Protein AF-A0A2N0PI87-F1 (afdb_monomer_lite)

Foldseek 3Di:
DDDDPPPPPDDPVNVVVVCVVPDDPVCPVVDDPPVRVVVVVVVVCVVPDDPDDPDPVPDDDPPVQQADPVRHGDPDDQDDDPNDTDD

Secondary structure (DSSP, 8-state):
-----------HHHHHHHHHHTS-GGGGGGSPPHHHHHHHHHHHHHHHSPPPPSSGGG----GGGSB-TTS-B-S---EEETTEEE-

pLDDT: mean 75.5, std 13.39, range [38.66, 90.88]

Sequence (87 aa):
MQIGETAICVKPSQIIQDFIISMPQASYLYMPNKRVLRKQISRIRTENMTPQPQSLQNVDVLTNLHVTISEEPFLIKELTFNEENIL

Radius of gyration: 24.19 Å; chains: 1; bounding box: 41×31×65 Å

Organism: NCBI:txid588596

Structure (mmCIF, N/CA/C/O backbone):
data_AF-A0A2N0PI87-F1
#
_entry.id   AF-A0A2N0PI87-F1
#
loop_
_atom_site.group_PDB
_atom_site.id
_atom_site.type_symbol
_atom_site.label_atom_id
_atom_site.label_alt_id
_atom_site.label_comp_id
_atom_site.label_asym_id
_atom_site.label_entity_id
_atom_site.label_seq_id
_atom_site.pdbx_PDB_ins_code
_atom_site.Cartn_x
_atom_site.Cartn_y
_atom_site.Cartn_z
_atom_site.occupancy
_atom_site.B_iso_or_equiv
_atom_site.auth_seq_id
_atom_site.auth_comp_id
_atom_site.auth_asym_id
_atom_site.auth_atom_id
_atom_site.pdbx_PDB_model_num
ATOM 1 N N . MET A 1 1 ? -21.520 -11.363 -36.122 1.00 38.66 1 MET A N 1
ATOM 2 C CA . MET A 1 1 ? -20.800 -12.212 -35.151 1.00 38.66 1 MET A CA 1
ATOM 3 C C . MET A 1 1 ? -20.131 -11.269 -34.159 1.00 38.66 1 MET A C 1
ATOM 5 O O . MET A 1 1 ? -19.110 -10.682 -34.486 1.00 38.66 1 MET A O 1
ATOM 9 N N . GLN A 1 2 ? -20.788 -10.985 -33.033 1.00 40.69 2 GLN A N 1
ATOM 10 C CA . GLN A 1 2 ? -20.219 -10.160 -31.963 1.00 40.69 2 GLN A CA 1
ATOM 11 C C . GLN A 1 2 ? -19.254 -11.033 -31.168 1.00 40.69 2 GLN A C 1
ATOM 13 O O . GLN A 1 2 ? -19.663 -12.034 -30.583 1.00 40.69 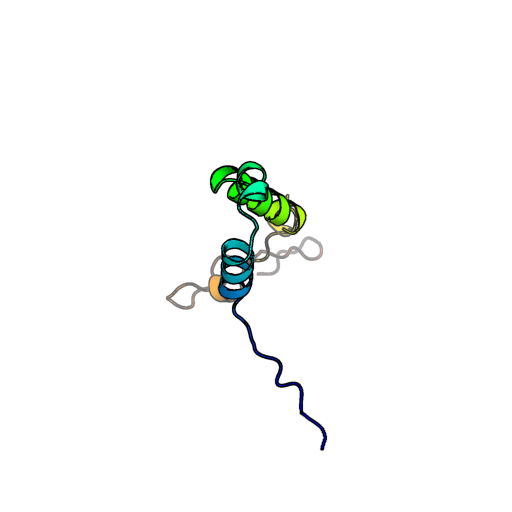2 GLN A O 1
ATOM 18 N N . ILE A 1 3 ? -17.973 -10.686 -31.207 1.00 46.62 3 ILE A N 1
ATOM 19 C CA . ILE A 1 3 ? -16.952 -11.317 -30.380 1.00 46.62 3 ILE A CA 1
ATOM 20 C C . ILE A 1 3 ? -17.060 -10.617 -29.028 1.00 46.62 3 ILE A C 1
ATOM 22 O O . ILE A 1 3 ? -16.746 -9.435 -28.920 1.00 46.62 3 ILE A O 1
ATOM 26 N N . GLY A 1 4 ? -17.619 -11.306 -28.035 1.00 48.59 4 GLY A N 1
ATOM 27 C CA . GLY A 1 4 ? -17.658 -10.798 -26.671 1.00 48.59 4 GLY A CA 1
ATOM 28 C C . GLY A 1 4 ? -16.230 -10.631 -26.167 1.00 48.59 4 GLY A C 1
ATOM 29 O O . GLY A 1 4 ? -15.491 -11.611 -26.095 1.00 48.59 4 GLY A O 1
ATOM 30 N N . GLU A 1 5 ? -15.841 -9.401 -25.837 1.00 51.31 5 GLU A N 1
ATOM 31 C CA . GLU A 1 5 ? -14.635 -9.125 -25.060 1.00 51.31 5 GLU A CA 1
ATOM 32 C C . GLU A 1 5 ? -14.798 -9.782 -23.688 1.00 51.31 5 GLU A C 1
ATOM 34 O O . GLU A 1 5 ? -15.377 -9.230 -22.753 1.00 51.31 5 GLU A O 1
ATOM 39 N N . THR A 1 6 ? -14.311 -11.013 -23.562 1.00 54.59 6 THR A N 1
ATOM 40 C CA . THR A 1 6 ? -14.068 -11.613 -22.258 1.00 54.59 6 THR A CA 1
ATOM 41 C C . THR A 1 6 ? -12.973 -10.784 -21.607 1.00 54.59 6 THR A C 1
ATOM 43 O O . THR A 1 6 ? -11.825 -10.845 -22.045 1.00 54.59 6 THR A O 1
ATOM 46 N N . ALA A 1 7 ? -13.320 -9.989 -20.596 1.00 60.03 7 ALA A N 1
ATOM 47 C CA . ALA A 1 7 ? -12.345 -9.302 -19.763 1.00 60.03 7 ALA A CA 1
ATOM 48 C C . ALA A 1 7 ? -11.445 -10.361 -19.112 1.00 60.03 7 ALA A C 1
ATOM 50 O O . ALA A 1 7 ? -11.801 -10.986 -18.112 1.00 60.03 7 ALA A O 1
ATOM 51 N N . ILE A 1 8 ? -10.293 -10.626 -19.729 1.00 64.44 8 ILE A N 1
ATOM 52 C CA . ILE A 1 8 ? -9.296 -11.527 -19.173 1.00 64.44 8 ILE A CA 1
ATOM 53 C C . ILE A 1 8 ? -8.808 -10.835 -17.904 1.00 64.44 8 ILE A C 1
ATOM 55 O O . ILE A 1 8 ? -8.204 -9.765 -17.965 1.00 64.44 8 ILE A O 1
ATOM 59 N N . CYS A 1 9 ? -9.099 -11.421 -16.742 1.00 65.12 9 CYS A N 1
ATOM 60 C CA . CYS A 1 9 ? -8.537 -10.983 -15.469 1.00 65.12 9 CYS A CA 1
ATOM 61 C C . CYS A 1 9 ? -7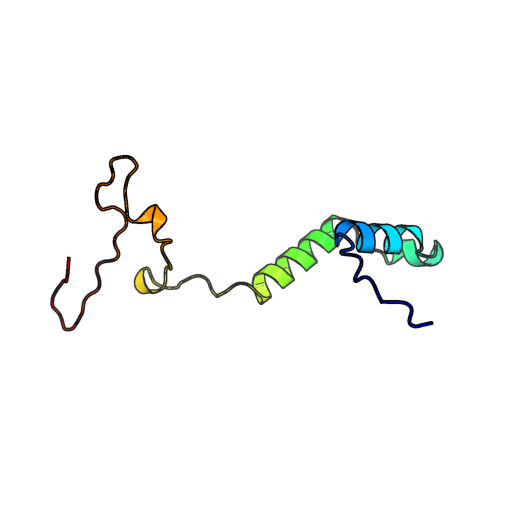.047 -11.348 -15.466 1.00 65.12 9 CYS A C 1
ATOM 63 O O . CYS A 1 9 ? -6.623 -12.371 -14.924 1.00 65.12 9 CYS A O 1
ATOM 65 N N . VAL A 1 10 ? -6.249 -10.554 -16.179 1.00 76.62 10 VAL A N 1
ATOM 66 C CA . VAL A 1 10 ? -4.806 -10.733 -16.243 1.00 76.62 10 VAL A CA 1
ATOM 67 C C . VAL A 1 10 ? -4.248 -10.323 -14.889 1.00 76.62 10 VAL A C 1
ATOM 69 O O . VAL A 1 10 ? -4.444 -9.199 -14.424 1.00 76.62 10 VAL A O 1
ATOM 72 N N . LYS A 1 11 ? -3.545 -11.247 -14.231 1.00 86.44 11 LYS A N 1
ATOM 73 C CA . LYS A 1 11 ? -2.865 -10.942 -12.972 1.00 86.44 11 LYS A CA 1
ATOM 74 C C . LYS A 1 11 ? -1.880 -9.793 -13.223 1.00 86.44 11 LYS A C 1
ATOM 76 O O . LYS A 1 11 ? -1.094 -9.897 -14.166 1.00 86.44 11 LYS A O 1
ATOM 81 N N . PRO A 1 12 ? -1.829 -8.752 -12.373 1.00 79.75 12 PRO A N 1
ATOM 82 C CA . PRO A 1 12 ? -0.882 -7.647 -12.544 1.00 79.75 12 PRO A CA 1
ATOM 83 C C . PRO A 1 12 ? 0.575 -8.110 -12.688 1.00 79.75 12 PRO A C 1
ATOM 85 O O . PRO A 1 12 ? 1.350 -7.521 -13.434 1.00 79.75 12 PRO A O 1
ATOM 88 N N . SER A 1 13 ? 0.942 -9.214 -12.029 1.00 78.62 13 SER A N 1
ATOM 89 C CA . SER A 1 13 ? 2.259 -9.839 -12.173 1.00 78.62 13 SER A CA 1
ATOM 90 C C . SER A 1 13 ? 2.551 -10.325 -13.594 1.00 78.62 13 SER A C 1
ATOM 92 O O . SER A 1 13 ? 3.691 -10.220 -14.031 1.00 78.62 13 SER A O 1
ATOM 94 N N . GLN A 1 14 ? 1.544 -10.843 -14.302 1.00 83.31 14 GLN A N 1
ATOM 95 C CA . GLN A 1 14 ? 1.684 -11.338 -15.670 1.00 83.31 14 GLN A CA 1
ATOM 96 C C . GLN A 1 14 ? 1.886 -10.174 -16.643 1.00 83.31 14 GLN A C 1
ATOM 98 O O . GLN A 1 14 ? 2.828 -10.205 -17.419 1.00 83.31 14 GLN A O 1
ATOM 103 N N . ILE A 1 15 ? 1.107 -9.094 -16.499 1.00 82.56 15 ILE A N 1
ATOM 104 C CA . ILE A 1 15 ? 1.268 -7.864 -17.298 1.00 82.56 15 ILE A CA 1
ATOM 105 C C . ILE A 1 15 ? 2.700 -7.325 -17.178 1.00 82.56 15 ILE A C 1
ATOM 107 O O . ILE A 1 15 ? 3.333 -6.981 -18.173 1.00 82.56 15 ILE A O 1
ATOM 111 N N . ILE A 1 16 ? 3.230 -7.276 -15.951 1.00 80.19 16 ILE A N 1
ATOM 112 C CA . ILE A 1 16 ? 4.597 -6.808 -15.697 1.00 80.19 16 ILE A CA 1
ATOM 113 C C . ILE A 1 16 ? 5.626 -7.747 -16.340 1.00 80.19 16 ILE A C 1
ATOM 115 O O . ILE A 1 16 ? 6.596 -7.273 -16.926 1.00 80.19 16 ILE A O 1
ATOM 119 N N . GLN A 1 17 ? 5.441 -9.065 -16.228 1.00 82.06 17 GLN A N 1
ATOM 120 C CA . GLN A 1 17 ? 6.357 -10.042 -16.818 1.00 82.06 17 GLN A CA 1
ATOM 121 C C . GLN A 1 17 ? 6.373 -9.963 -18.341 1.00 82.06 17 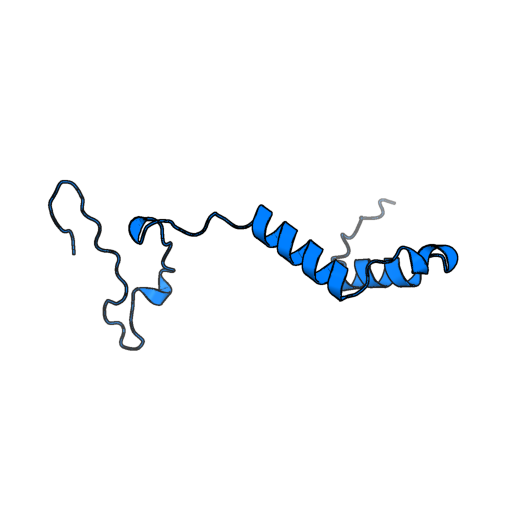GLN A C 1
ATOM 123 O O . GLN A 1 17 ? 7.454 -9.902 -18.923 1.00 82.06 17 GLN A O 1
ATOM 128 N N . ASP A 1 18 ? 5.202 -9.899 -18.967 1.00 86.88 18 ASP A N 1
ATOM 129 C CA . ASP A 1 18 ? 5.067 -9.827 -20.419 1.00 86.88 18 ASP A CA 1
ATOM 130 C C . ASP A 1 18 ? 5.774 -8.580 -20.959 1.00 86.88 18 ASP A C 1
ATOM 132 O O . ASP A 1 18 ? 6.543 -8.673 -21.913 1.00 86.88 18 ASP A O 1
ATOM 136 N N . PHE A 1 19 ? 5.617 -7.438 -20.278 1.00 82.75 19 PHE A N 1
ATOM 137 C CA . PHE A 1 19 ? 6.270 -6.185 -20.657 1.00 82.75 19 PHE A CA 1
ATOM 138 C C . PHE A 1 19 ? 7.798 -6.243 -20.530 1.00 82.75 19 PHE A C 1
ATOM 140 O O . PHE A 1 19 ? 8.513 -5.684 -21.360 1.00 82.75 19 PHE A O 1
ATOM 147 N N . ILE A 1 20 ? 8.315 -6.928 -19.503 1.00 81.19 20 ILE A N 1
ATOM 148 C CA . ILE A 1 20 ? 9.760 -7.132 -19.321 1.00 81.19 20 ILE A CA 1
ATOM 149 C C . ILE A 1 20 ? 10.314 -8.041 -20.423 1.00 81.19 20 ILE A C 1
ATOM 151 O O . ILE A 1 20 ? 11.375 -7.753 -20.975 1.00 81.19 20 ILE A O 1
ATOM 155 N N . ILE A 1 21 ? 9.602 -9.121 -20.754 1.00 84.75 21 ILE A N 1
ATOM 156 C CA . ILE A 1 21 ? 10.019 -10.091 -21.774 1.00 84.75 21 ILE A CA 1
ATOM 157 C C . ILE A 1 21 ? 9.985 -9.460 -23.170 1.00 84.75 21 ILE A C 1
ATOM 159 O O . ILE A 1 21 ? 10.899 -9.682 -23.961 1.00 84.75 21 ILE A O 1
ATOM 163 N N . SER A 1 22 ? 8.973 -8.640 -23.468 1.00 86.31 22 SER A N 1
ATOM 164 C CA . SER A 1 22 ? 8.841 -7.957 -24.758 1.00 86.31 22 SER A CA 1
ATOM 165 C C . SER A 1 22 ? 9.767 -6.746 -24.917 1.00 86.31 22 SER A C 1
ATOM 167 O O . SER A 1 22 ? 9.755 -6.104 -25.968 1.00 86.31 22 SER A O 1
ATOM 169 N N . MET A 1 23 ? 10.535 -6.374 -23.888 1.00 84.94 23 MET A N 1
ATOM 170 C CA . MET A 1 23 ? 11.324 -5.146 -23.913 1.00 84.94 23 MET A CA 1
ATOM 171 C C . MET A 1 23 ? 12.558 -5.285 -24.828 1.00 84.94 23 MET A C 1
ATOM 173 O O . MET A 1 23 ? 13.299 -6.266 -24.714 1.00 84.94 23 MET A O 1
ATOM 177 N N . PRO A 1 24 ? 12.845 -4.299 -25.703 1.00 89.25 24 PRO A N 1
ATOM 178 C CA . PRO A 1 24 ? 14.058 -4.302 -26.516 1.00 89.25 24 PRO A CA 1
ATOM 179 C C . PRO A 1 24 ? 15.322 -4.301 -25.648 1.00 89.25 24 PRO A C 1
ATOM 181 O O . PRO A 1 24 ? 15.409 -3.548 -24.676 1.00 89.25 24 PRO A O 1
ATOM 184 N N . GLN A 1 25 ? 16.343 -5.076 -26.033 1.00 84.44 25 GLN A N 1
ATOM 185 C CA . GLN A 1 25 ? 17.607 -5.166 -25.281 1.00 84.44 25 GLN A CA 1
ATOM 186 C C . GLN A 1 25 ? 18.288 -3.806 -25.079 1.00 84.44 25 GLN A C 1
ATOM 188 O O . GLN A 1 25 ? 18.835 -3.537 -24.011 1.00 84.44 25 GLN A O 1
ATOM 193 N N . ALA A 1 26 ? 18.197 -2.912 -26.069 1.00 88.56 26 ALA A N 1
ATOM 194 C CA . ALA A 1 26 ? 18.724 -1.550 -25.977 1.00 88.56 26 ALA A CA 1
ATOM 195 C C . ALA A 1 26 ? 18.119 -0.748 -24.808 1.00 88.56 26 ALA A C 1
ATOM 197 O O . ALA A 1 26 ? 18.751 0.164 -24.278 1.00 88.56 26 ALA A O 1
ATOM 198 N N . SER A 1 27 ? 16.911 -1.105 -24.368 1.00 85.38 27 SER A N 1
ATOM 199 C CA . SER A 1 27 ? 16.210 -0.439 -23.275 1.00 85.38 27 SER A CA 1
ATOM 200 C C . SER A 1 27 ? 16.564 -1.002 -21.893 1.00 85.38 27 SER A C 1
ATOM 202 O O . SER A 1 27 ? 16.182 -0.407 -20.887 1.00 85.38 27 SER A O 1
ATOM 204 N N . TYR A 1 28 ? 17.300 -2.119 -21.798 1.00 83.50 28 TYR A N 1
ATOM 205 C CA . TYR A 1 28 ? 17.581 -2.799 -20.522 1.00 83.50 28 TYR A CA 1
ATOM 206 C C . TYR A 1 28 ? 18.366 -1.926 -19.540 1.00 83.50 28 TYR A C 1
ATOM 208 O O . TYR A 1 28 ? 18.119 -1.981 -18.337 1.00 83.50 28 TYR A O 1
ATOM 216 N N . LEU A 1 29 ? 19.262 -1.072 -20.046 1.00 83.38 29 LEU A N 1
ATOM 217 C CA . LEU A 1 29 ? 20.035 -0.133 -19.224 1.00 83.38 29 LEU A CA 1
ATOM 218 C C . LEU A 1 29 ? 19.163 0.925 -18.535 1.00 83.38 29 LEU A C 1
ATOM 220 O O . LEU A 1 29 ? 19.556 1.463 -17.502 1.00 83.38 29 LEU A O 1
ATOM 224 N N . TYR A 1 30 ? 17.974 1.199 -19.073 1.00 83.31 30 TYR A N 1
ATOM 225 C CA . TYR A 1 30 ? 17.012 2.138 -18.498 1.00 83.31 30 TYR A CA 1
ATOM 226 C C . TYR A 1 30 ? 16.008 1.454 -17.566 1.00 83.31 30 TYR A C 1
ATOM 228 O O . TYR A 1 30 ? 15.188 2.130 -16.942 1.00 83.31 30 TYR A O 1
ATOM 236 N N . MET A 1 31 ? 16.057 0.123 -17.446 1.00 84.19 31 MET A N 1
ATOM 237 C CA . MET A 1 31 ? 15.132 -0.603 -16.593 1.00 84.19 31 MET A CA 1
ATOM 238 C C . MET A 1 31 ? 15.479 -0.352 -15.120 1.00 84.19 31 MET A C 1
ATOM 240 O O . MET A 1 31 ? 16.619 -0.581 -14.696 1.00 84.19 31 MET A O 1
ATOM 244 N N . PRO A 1 32 ? 14.521 0.092 -14.292 1.00 82.56 32 PRO A N 1
ATOM 245 C CA . PRO A 1 32 ? 14.784 0.282 -12.879 1.00 82.56 32 PRO A CA 1
ATOM 246 C C . PRO A 1 32 ? 15.129 -1.066 -12.242 1.00 82.56 32 PRO A C 1
ATOM 248 O O . PRO A 1 32 ? 14.386 -2.045 -12.331 1.00 82.56 32 PRO A O 1
ATOM 251 N N . ASN A 1 33 ? 16.272 -1.123 -11.560 1.00 85.44 33 ASN A N 1
ATOM 252 C CA . ASN A 1 33 ? 16.635 -2.315 -10.803 1.00 85.44 33 ASN A CA 1
ATOM 253 C C . ASN A 1 33 ? 15.654 -2.542 -9.634 1.00 85.44 33 ASN A C 1
ATOM 255 O O . ASN A 1 33 ? 14.918 -1.644 -9.212 1.00 85.44 33 ASN A O 1
ATOM 259 N N . LYS A 1 34 ? 15.692 -3.743 -9.041 1.00 84.25 34 LYS A N 1
ATOM 260 C CA . LYS A 1 34 ? 14.803 -4.138 -7.931 1.00 84.25 34 LYS A CA 1
ATOM 261 C C . LYS A 1 34 ? 14.781 -3.126 -6.775 1.00 84.25 34 LYS A C 1
ATOM 263 O O . LYS A 1 34 ? 13.745 -2.947 -6.139 1.00 84.25 34 LYS A O 1
ATOM 268 N N . ARG A 1 35 ? 15.906 -2.464 -6.484 1.00 88.75 35 ARG A N 1
ATOM 269 C CA . ARG A 1 35 ? 16.015 -1.477 -5.398 1.00 88.75 35 ARG A CA 1
ATOM 270 C C . ARG A 1 35 ? 15.310 -0.168 -5.756 1.00 88.75 35 ARG A C 1
ATOM 272 O O . ARG A 1 35 ? 14.607 0.379 -4.911 1.00 88.75 35 ARG A O 1
ATOM 279 N N . VAL A 1 36 ? 15.473 0.309 -6.990 1.00 87.69 36 VAL A N 1
ATOM 280 C CA . VAL A 1 36 ? 14.784 1.503 -7.507 1.00 87.69 36 VAL A CA 1
ATOM 281 C C . VAL A 1 36 ? 13.274 1.269 -7.550 1.00 87.69 36 VAL A C 1
ATOM 283 O O . VAL A 1 36 ? 12.528 2.082 -7.009 1.00 87.69 36 VAL A O 1
ATOM 286 N N . LEU A 1 37 ? 12.835 0.113 -8.059 1.00 87.06 37 LEU A N 1
ATOM 287 C CA . LEU A 1 37 ? 11.422 -0.280 -8.071 1.00 87.06 37 LEU A CA 1
ATOM 288 C C . LEU A 1 37 ? 10.811 -0.294 -6.664 1.00 87.06 37 LEU A C 1
ATOM 290 O O . LEU A 1 37 ? 9.754 0.288 -6.439 1.00 87.06 37 LEU A O 1
ATOM 294 N N . ARG A 1 38 ? 11.494 -0.900 -5.682 1.00 87.00 38 ARG A N 1
ATOM 295 C CA . ARG A 1 38 ? 11.029 -0.900 -4.283 1.00 87.00 38 ARG A CA 1
ATOM 296 C C . ARG A 1 38 ? 10.871 0.512 -3.721 1.00 87.00 38 ARG A C 1
ATOM 298 O O . ARG A 1 38 ? 9.888 0.771 -3.033 1.00 87.00 38 ARG A O 1
ATOM 305 N N . LYS A 1 39 ? 11.804 1.423 -4.019 1.00 90.88 39 LYS A N 1
ATOM 306 C CA . LYS A 1 39 ? 11.702 2.830 -3.599 1.00 90.88 39 LYS A CA 1
ATOM 307 C C . LYS A 1 39 ? 10.513 3.539 -4.247 1.00 90.88 39 LYS A C 1
ATOM 309 O O . LYS A 1 39 ? 9.790 4.233 -3.543 1.00 90.88 39 LYS A O 1
ATOM 314 N N . GLN A 1 40 ? 10.291 3.346 -5.547 1.00 88.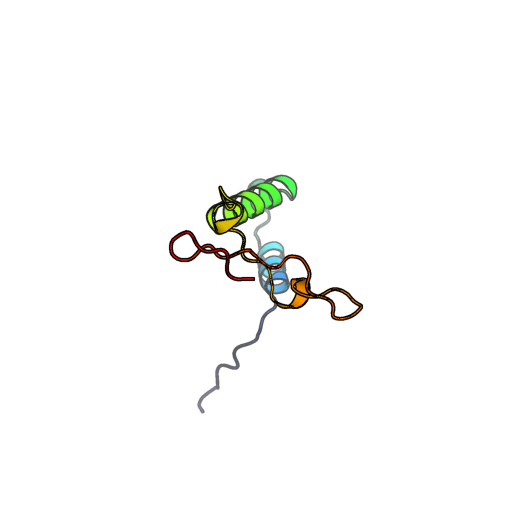19 40 GLN A N 1
ATOM 315 C CA . GLN A 1 40 ? 9.138 3.921 -6.247 1.00 88.19 40 GLN A CA 1
ATOM 316 C C . GLN A 1 40 ? 7.815 3.411 -5.666 1.00 88.19 40 GLN A C 1
ATOM 318 O O . GLN A 1 40 ? 6.948 4.213 -5.341 1.00 88.19 40 GLN A O 1
ATOM 323 N N . ILE A 1 41 ? 7.693 2.098 -5.441 1.00 86.75 41 ILE A N 1
ATOM 324 C CA . ILE A 1 41 ? 6.512 1.503 -4.799 1.00 86.75 41 ILE A CA 1
ATOM 325 C C . ILE A 1 41 ? 6.314 2.076 -3.394 1.00 86.75 41 ILE A C 1
ATOM 327 O O . ILE A 1 41 ? 5.196 2.425 -3.033 1.00 86.75 41 ILE A O 1
ATOM 331 N N . SER A 1 42 ? 7.385 2.186 -2.601 1.00 86.88 42 SER A N 1
ATOM 332 C CA . SER A 1 42 ? 7.312 2.770 -1.259 1.00 86.88 42 SER A CA 1
ATOM 333 C C . SER A 1 42 ? 6.797 4.204 -1.302 1.00 86.88 42 SER A C 1
ATOM 335 O O . SER A 1 42 ? 5.922 4.543 -0.520 1.00 86.88 42 SER A O 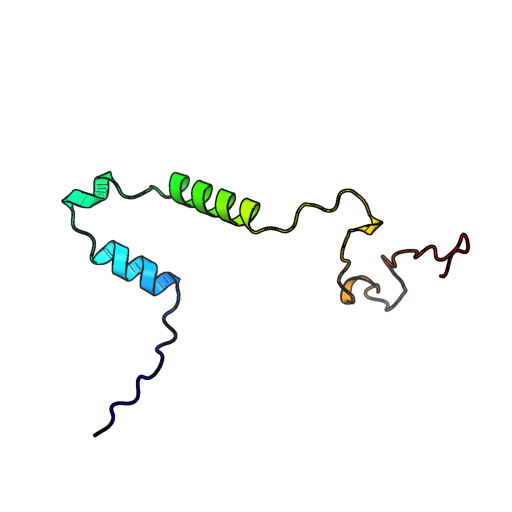1
ATOM 337 N N . ARG A 1 43 ? 7.303 5.022 -2.230 1.00 88.81 43 ARG A N 1
ATOM 338 C CA . ARG A 1 43 ? 6.876 6.411 -2.395 1.00 88.81 43 ARG A CA 1
ATOM 339 C C . ARG A 1 43 ? 5.391 6.508 -2.743 1.00 88.81 43 ARG A C 1
ATOM 341 O O . ARG A 1 43 ? 4.671 7.219 -2.060 1.00 88.81 43 ARG A O 1
ATOM 348 N N . ILE A 1 44 ? 4.934 5.747 -3.738 1.00 85.81 44 ILE A N 1
ATOM 349 C CA . ILE A 1 44 ? 3.521 5.729 -4.150 1.00 85.81 44 ILE A CA 1
ATOM 350 C C . ILE A 1 44 ? 2.627 5.246 -3.002 1.00 85.81 44 ILE A C 1
ATOM 352 O O . ILE A 1 44 ? 1.553 5.791 -2.778 1.00 85.81 44 ILE A O 1
ATOM 356 N N . ARG A 1 45 ? 3.064 4.231 -2.245 1.00 83.56 45 ARG A N 1
ATOM 357 C CA . ARG A 1 45 ? 2.334 3.772 -1.054 1.00 83.56 45 ARG A CA 1
ATOM 358 C C . ARG A 1 45 ? 2.218 4.869 -0.007 1.00 83.56 45 ARG A C 1
ATOM 360 O O . ARG A 1 45 ? 1.156 4.995 0.573 1.00 83.56 45 ARG A O 1
ATOM 367 N N . THR A 1 46 ? 3.272 5.647 0.220 1.00 83.25 46 THR A N 1
ATOM 368 C CA . THR A 1 46 ? 3.235 6.784 1.147 1.00 83.25 46 THR A CA 1
ATOM 369 C C . THR A 1 46 ? 2.335 7.910 0.640 1.00 83.25 46 THR A C 1
ATOM 371 O O . THR A 1 46 ? 1.600 8.476 1.435 1.00 83.25 46 THR A O 1
ATOM 374 N N . GLU A 1 47 ? 2.356 8.212 -0.661 1.00 83.56 47 GLU A N 1
ATOM 375 C CA . GLU A 1 47 ? 1.493 9.236 -1.276 1.00 83.56 47 GLU A CA 1
ATOM 376 C C . GLU A 1 47 ? 0.003 8.850 -1.226 1.00 83.56 47 GLU A C 1
ATOM 378 O O . GLU A 1 47 ? -0.841 9.714 -1.014 1.00 83.56 47 GLU A O 1
ATOM 383 N N . ASN A 1 48 ? -0.318 7.560 -1.378 1.00 84.31 48 ASN A N 1
ATOM 384 C CA . ASN A 1 48 ? -1.696 7.054 -1.366 1.00 84.31 48 ASN A CA 1
ATOM 385 C C . ASN A 1 48 ? -2.178 6.566 0.010 1.00 84.31 48 ASN A C 1
ATOM 387 O O . ASN A 1 48 ? -3.356 6.242 0.160 1.00 84.31 48 ASN A O 1
ATOM 391 N N . MET A 1 49 ? -1.292 6.441 1.000 1.00 79.31 49 MET A N 1
ATOM 392 C CA . MET A 1 49 ? -1.693 6.086 2.359 1.00 79.31 49 MET A CA 1
ATOM 393 C C . MET A 1 49 ? -2.361 7.284 3.017 1.00 79.31 49 MET A C 1
ATOM 395 O O . MET A 1 49 ? -1.901 8.420 2.906 1.00 79.31 49 MET A O 1
ATOM 399 N N . THR A 1 50 ? -3.427 7.012 3.764 1.00 71.25 50 THR A N 1
ATOM 400 C CA . THR A 1 50 ? -3.983 7.995 4.689 1.00 71.25 50 THR A CA 1
ATOM 401 C C . THR A 1 50 ? -2.883 8.457 5.649 1.00 71.25 50 THR A C 1
ATOM 403 O O . THR A 1 50 ? -2.094 7.618 6.104 1.00 71.25 50 THR A O 1
ATOM 406 N N . PRO A 1 51 ? -2.814 9.759 5.976 1.00 74.81 51 PRO A N 1
ATOM 407 C CA . PRO A 1 51 ? -1.869 10.263 6.961 1.00 74.81 51 PRO A CA 1
ATOM 408 C C . PRO A 1 51 ? -1.948 9.437 8.242 1.00 74.81 51 PRO A C 1
ATOM 410 O O . PRO A 1 51 ? -3.040 9.061 8.673 1.00 74.81 51 PRO A O 1
ATOM 413 N N . GLN A 1 52 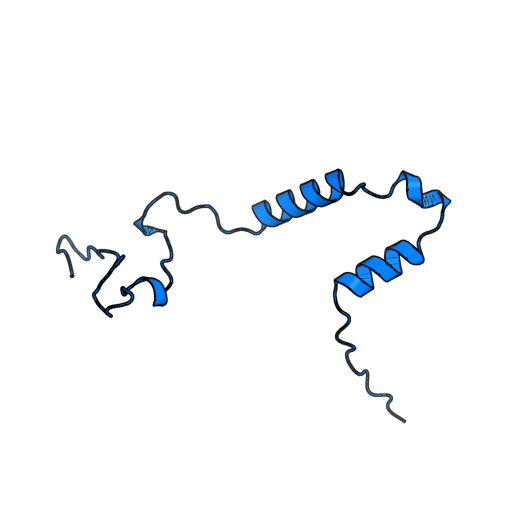? -0.795 9.154 8.852 1.00 78.06 52 GLN A N 1
ATOM 414 C CA . GLN A 1 52 ? -0.782 8.488 10.147 1.00 78.06 52 GLN A CA 1
ATOM 415 C C . GLN A 1 52 ? -1.625 9.315 11.134 1.00 78.06 52 GLN A C 1
ATOM 417 O O . GLN A 1 52 ? -1.463 10.540 11.183 1.00 78.06 52 GLN A O 1
ATOM 422 N N . PRO A 1 53 ? -2.523 8.685 11.908 1.00 81.75 53 PRO A N 1
ATOM 423 C CA . PRO A 1 53 ? -3.346 9.408 12.862 1.00 81.75 53 PRO A CA 1
ATOM 424 C C . PRO A 1 53 ? -2.461 10.153 13.865 1.00 81.75 53 PRO A C 1
ATOM 426 O O . PRO A 1 53 ? -1.610 9.564 14.526 1.00 81.75 53 PRO A O 1
ATOM 429 N N . GLN A 1 54 ? -2.663 11.468 13.966 1.00 82.12 54 GLN A N 1
ATOM 430 C CA . GLN A 1 54 ? -1.902 12.348 14.866 1.00 82.12 54 GLN A CA 1
ATOM 431 C C . GLN A 1 54 ? -2.380 12.281 16.325 1.00 82.12 54 GLN A C 1
ATOM 433 O O . GLN A 1 54 ? -1.760 12.854 17.215 1.00 82.12 54 GLN A O 1
ATOM 438 N N . SER A 1 55 ? -3.498 11.600 16.569 1.00 79.94 55 SER A N 1
ATOM 439 C CA . SER A 1 55 ? -4.102 11.400 17.882 1.00 79.94 55 SER A CA 1
ATOM 440 C C . SER A 1 55 ? -4.758 10.026 17.920 1.00 79.94 55 SER A C 1
ATOM 442 O O . SER A 1 55 ? -5.233 9.541 16.891 1.00 79.94 55 SER A O 1
ATOM 444 N N . LEU A 1 56 ? -4.839 9.429 19.112 1.00 74.06 56 LEU A N 1
ATOM 445 C CA . LEU A 1 56 ? -5.580 8.187 19.353 1.00 74.06 56 LEU A CA 1
ATOM 446 C C . LEU A 1 56 ? -7.047 8.304 18.915 1.00 74.06 56 LEU A C 1
ATOM 448 O O . LEU A 1 56 ? -7.628 7.339 18.429 1.00 74.06 56 LEU A O 1
ATOM 452 N N . GLN A 1 57 ? -7.614 9.514 18.973 1.00 73.56 57 GLN A N 1
ATOM 453 C CA . GLN A 1 57 ? -8.972 9.779 18.500 1.00 73.56 57 GLN A CA 1
ATOM 454 C C . GLN A 1 57 ? -9.142 9.647 16.979 1.00 73.56 57 GLN A C 1
ATOM 456 O O . GLN A 1 57 ? -10.263 9.551 16.494 1.00 73.56 57 GLN A O 1
ATOM 461 N N . ASN A 1 58 ? -8.055 9.590 16.218 1.00 74.00 58 ASN A N 1
ATOM 462 C CA . ASN A 1 58 ? -8.093 9.422 14.766 1.00 74.00 58 ASN A CA 1
ATOM 463 C C . ASN A 1 58 ? -7.701 8.002 14.337 1.00 74.00 58 ASN A C 1
ATOM 465 O O . ASN A 1 58 ? -7.638 7.721 13.144 1.00 74.00 58 ASN A O 1
ATOM 469 N N . VAL A 1 59 ? -7.406 7.115 15.294 1.00 79.56 59 VAL A N 1
ATOM 470 C CA . VAL A 1 59 ? -7.118 5.709 15.013 1.00 79.56 59 VAL A CA 1
ATOM 471 C C . VAL A 1 59 ? -8.434 4.998 14.727 1.00 79.56 59 VAL A C 1
ATOM 473 O O . VAL A 1 59 ? -9.354 5.017 15.549 1.00 79.56 59 VAL A O 1
ATOM 476 N N . ASP A 1 60 ? -8.507 4.375 13.556 1.00 76.31 60 ASP A N 1
ATOM 477 C CA . ASP A 1 60 ? -9.599 3.484 13.193 1.00 76.31 60 ASP A CA 1
ATOM 478 C C . ASP A 1 60 ? -9.272 2.077 13.710 1.00 76.31 60 ASP A C 1
ATOM 480 O O . ASP A 1 60 ? -8.366 1.402 13.210 1.00 76.31 60 ASP A O 1
ATOM 484 N N . VAL A 1 61 ? -9.939 1.672 14.791 1.00 78.50 61 VAL A N 1
ATOM 485 C CA . VAL A 1 61 ? -9.765 0.349 15.397 1.00 78.50 61 VAL A CA 1
ATOM 486 C C . VAL A 1 61 ? -10.804 -0.577 14.781 1.00 78.50 61 VAL A C 1
ATOM 488 O O . VAL A 1 61 ? -12.001 -0.394 15.002 1.00 78.50 61 VAL A O 1
ATOM 491 N N . LEU A 1 62 ? -10.346 -1.585 14.035 1.00 79.38 62 LEU A N 1
ATOM 492 C CA . LEU A 1 62 ? -11.226 -2.582 13.427 1.00 79.38 62 LEU A CA 1
ATOM 493 C C . LEU A 1 62 ? -12.103 -3.252 14.493 1.00 79.38 62 LEU A C 1
ATOM 495 O O . LEU A 1 62 ? -11.609 -3.632 15.552 1.00 79.38 62 LEU A O 1
ATOM 499 N N . THR A 1 63 ? -13.387 -3.454 14.199 1.00 75.06 63 THR A N 1
ATOM 500 C CA . THR A 1 63 ? -14.386 -3.960 15.158 1.00 75.06 63 THR A CA 1
ATOM 501 C C . THR A 1 63 ? -14.007 -5.308 15.776 1.00 75.06 63 THR A C 1
ATOM 503 O O . THR A 1 63 ? -14.316 -5.576 16.929 1.00 75.06 63 THR A O 1
ATOM 506 N N . ASN A 1 64 ? -13.274 -6.153 15.049 1.00 78.06 64 ASN A N 1
ATOM 507 C CA . ASN A 1 64 ? -12.797 -7.442 15.556 1.00 78.06 64 ASN A CA 1
ATOM 508 C C . ASN A 1 64 ? -11.692 -7.324 16.622 1.00 78.06 64 ASN A C 1
ATOM 510 O O . ASN A 1 64 ? -11.323 -8.331 17.215 1.00 78.06 64 ASN A O 1
ATOM 514 N N . LEU A 1 65 ? -11.135 -6.130 16.832 1.00 79.31 65 LEU A N 1
ATOM 515 C CA . LEU A 1 65 ? -10.181 -5.836 17.901 1.00 79.31 65 LEU A CA 1
ATOM 516 C C . LEU A 1 65 ? -10.862 -5.264 19.149 1.00 79.31 65 LEU A C 1
ATOM 518 O O . LEU A 1 65 ? -10.183 -5.075 20.152 1.00 79.31 65 LEU A O 1
ATOM 522 N N . HIS A 1 66 ? -12.175 -4.999 19.091 1.00 80.50 66 HIS A N 1
ATOM 523 C CA . HIS A 1 66 ? -12.941 -4.424 20.207 1.00 80.50 66 HIS A CA 1
ATOM 524 C C . HIS A 1 66 ? -13.261 -5.454 21.300 1.00 80.50 66 HIS A C 1
ATOM 526 O O . HIS A 1 66 ? -13.840 -5.122 22.334 1.00 80.50 66 HIS A O 1
ATOM 532 N N . VAL A 1 67 ? -12.918 -6.719 21.059 1.00 83.69 67 VAL A N 1
ATOM 533 C CA . VAL A 1 67 ? -13.167 -7.833 21.967 1.00 83.69 67 VAL A CA 1
ATOM 534 C C . VAL A 1 67 ? -11.919 -8.694 22.107 1.00 83.69 67 VAL A C 1
ATOM 536 O O . VAL A 1 67 ? -11.136 -8.854 21.166 1.00 83.69 67 VAL A O 1
ATOM 539 N N . THR A 1 68 ? -11.722 -9.258 23.294 1.00 81.75 68 THR A N 1
ATOM 540 C CA . THR A 1 68 ? -10.712 -10.291 23.520 1.00 81.75 68 THR A CA 1
ATOM 541 C C . THR A 1 68 ? -11.149 -11.620 22.899 1.00 81.75 68 THR A C 1
ATOM 543 O O . THR A 1 68 ? -12.289 -11.805 22.478 1.00 81.75 68 THR A O 1
ATOM 546 N N . ILE A 1 69 ? -10.238 -12.596 22.893 1.00 85.19 69 ILE A N 1
ATOM 547 C CA . ILE A 1 69 ? -10.550 -13.989 22.532 1.00 85.19 69 ILE A CA 1
ATOM 548 C C . ILE A 1 69 ? -11.634 -14.573 23.461 1.00 85.19 69 ILE A C 1
ATOM 550 O O . ILE A 1 69 ? -12.375 -15.459 23.050 1.00 85.19 69 ILE A O 1
ATOM 554 N N . SER A 1 70 ? -11.740 -14.054 24.688 1.00 86.75 70 SER A N 1
ATOM 555 C CA . SER A 1 70 ? -12.754 -14.424 25.681 1.00 86.75 70 SER A CA 1
ATOM 556 C C . SER A 1 70 ? -14.049 -13.607 25.560 1.00 86.75 70 SER A C 1
ATOM 558 O O . SER A 1 70 ? -14.860 -13.642 26.477 1.00 86.75 70 SER A O 1
ATOM 560 N N . GLU A 1 71 ? -14.228 -12.856 24.466 1.00 81.56 71 GLU A N 1
ATOM 561 C CA . GLU A 1 71 ? -15.390 -11.991 24.191 1.00 81.56 71 GLU A CA 1
ATOM 562 C C . GLU A 1 71 ? -15.558 -10.805 25.158 1.00 81.56 71 GLU A C 1
ATOM 564 O O . GLU A 1 71 ? -16.591 -10.137 25.174 1.00 81.56 71 GLU A O 1
ATOM 569 N N . GLU A 1 72 ? -14.525 -10.489 25.938 1.00 84.19 72 GLU A N 1
ATOM 570 C CA . GLU A 1 72 ? -14.554 -9.334 26.835 1.00 84.19 72 GLU A CA 1
ATOM 571 C C . GLU A 1 72 ? -14.237 -8.035 26.075 1.00 84.19 72 GLU A C 1
ATOM 573 O O . GLU A 1 72 ? -13.342 -8.043 25.226 1.00 84.19 72 GLU A O 1
ATOM 578 N N . PRO A 1 73 ? -14.904 -6.911 26.399 1.00 80.88 73 PRO A N 1
ATOM 579 C CA . PRO A 1 73 ? -14.566 -5.577 25.905 1.00 80.88 73 PRO A CA 1
ATOM 580 C C . PRO A 1 73 ? -13.063 -5.265 25.977 1.00 80.88 73 PRO A C 1
ATOM 582 O O . PRO A 1 73 ? -12.457 -5.334 27.046 1.00 80.88 73 PRO A O 1
ATOM 585 N N . PHE A 1 74 ? -12.447 -4.893 24.855 1.00 79.62 74 PHE A N 1
ATOM 586 C CA . PHE A 1 74 ? -11.019 -4.569 24.778 1.00 79.62 74 PHE A CA 1
ATOM 587 C C . PHE A 1 74 ? -10.748 -3.534 23.690 1.00 79.62 74 PHE A C 1
ATOM 589 O O . PHE A 1 74 ? -11.426 -3.529 22.680 1.00 79.62 74 PHE A O 1
ATOM 596 N N . LEU A 1 75 ? -9.773 -2.636 23.873 1.00 72.00 75 LEU A N 1
ATOM 597 C CA . LEU A 1 75 ? -9.462 -1.567 22.899 1.00 72.00 75 LEU A CA 1
ATOM 598 C C . LEU A 1 75 ? -10.686 -0.747 22.448 1.00 72.00 75 LEU A C 1
ATOM 600 O O . LEU A 1 75 ? -10.709 -0.204 21.341 1.00 72.00 75 LEU A O 1
ATOM 604 N N . ILE A 1 76 ? -11.690 -0.635 23.319 1.00 70.00 76 ILE A N 1
ATOM 605 C CA . ILE A 1 76 ? -12.821 0.254 23.100 1.00 70.00 76 ILE A CA 1
ATOM 606 C C . ILE A 1 76 ? -12.313 1.680 23.246 1.00 70.00 76 ILE A C 1
ATOM 608 O O . ILE A 1 76 ? -11.613 2.036 24.195 1.00 70.00 76 ILE A O 1
ATOM 612 N N . LYS A 1 77 ? -12.639 2.494 22.254 1.00 67.69 77 LYS A N 1
ATOM 613 C CA . LYS A 1 77 ? -12.322 3.910 22.251 1.00 67.69 77 LYS A CA 1
ATOM 614 C C . LYS A 1 77 ? -13.330 4.627 23.144 1.00 67.69 77 LYS A C 1
ATOM 616 O O . LYS A 1 77 ? -14.500 4.694 22.782 1.00 67.69 77 LYS A O 1
ATOM 621 N N . GLU A 1 78 ? -12.877 5.171 24.271 1.00 64.19 78 GLU A N 1
ATOM 622 C CA . GLU A 1 78 ? -13.700 6.069 25.087 1.00 64.19 78 GLU A CA 1
ATOM 623 C C . GLU A 1 78 ? -14.065 7.300 24.244 1.00 64.19 78 GLU A C 1
ATOM 625 O O . GLU A 1 78 ? -13.212 8.118 23.874 1.00 64.19 78 GLU A O 1
ATOM 630 N N . LEU A 1 79 ? -15.342 7.390 23.872 1.00 57.59 79 LEU A N 1
ATOM 631 C CA . LEU A 1 79 ? -15.903 8.539 23.180 1.00 57.59 79 LEU A CA 1
ATOM 632 C C . LEU A 1 79 ? -16.405 9.511 24.244 1.00 57.59 79 LEU A C 1
ATOM 634 O O . LEU A 1 79 ? -17.390 9.247 24.930 1.00 57.59 79 LEU A O 1
ATOM 638 N N . THR A 1 80 ? -15.734 10.651 24.376 1.00 53.12 80 THR A N 1
ATOM 639 C CA . THR A 1 80 ? -16.249 11.756 25.180 1.00 53.12 80 THR A CA 1
ATOM 640 C C . THR A 1 80 ? -17.263 12.527 24.345 1.00 53.12 80 THR A C 1
ATOM 642 O O . THR A 1 80 ? -16.921 13.158 23.343 1.00 53.12 80 THR A O 1
ATOM 645 N N . PHE A 1 81 ? -18.533 12.469 24.735 1.00 46.44 81 PHE A N 1
ATOM 646 C CA . PHE A 1 81 ? -19.566 13.328 24.169 1.00 46.44 81 PHE A CA 1
ATOM 647 C C . PHE A 1 81 ? -19.989 14.307 25.258 1.00 46.44 81 PHE A C 1
ATOM 649 O O . PHE A 1 81 ? -20.598 13.916 26.245 1.00 46.44 81 PHE A O 1
ATOM 656 N N . ASN A 1 82 ? -19.664 15.588 25.068 1.00 46.34 82 ASN A N 1
ATOM 657 C CA . ASN A 1 82 ? -20.151 16.669 25.927 1.00 46.34 82 ASN A CA 1
ATOM 658 C C . ASN A 1 82 ? -19.707 16.561 27.409 1.00 46.34 82 ASN A C 1
ATOM 660 O O . ASN A 1 82 ? -20.526 16.694 28.308 1.00 46.34 82 ASN A O 1
ATOM 664 N N . GLU A 1 83 ? -18.408 16.320 27.643 1.00 57.72 83 GLU A N 1
ATOM 665 C CA . GLU A 1 83 ? -17.756 16.209 28.973 1.00 57.72 83 GLU A CA 1
ATOM 666 C C . GLU A 1 83 ? -18.167 15.003 29.838 1.00 57.72 83 GLU A C 1
ATOM 668 O O . GLU A 1 83 ? -17.592 14.791 30.905 1.00 57.72 83 GLU A O 1
ATOM 673 N N . GLU A 1 84 ? -19.066 14.150 29.351 1.00 50.91 84 GLU A N 1
ATOM 674 C CA . GLU A 1 84 ? -19.416 12.885 29.993 1.00 50.91 84 GLU A CA 1
ATOM 675 C C . GLU A 1 84 ? -18.745 11.711 29.260 1.00 50.91 84 GLU A C 1
ATOM 677 O O . GLU A 1 84 ? -18.769 11.612 28.027 1.00 50.91 84 GLU A O 1
ATOM 682 N N . ASN A 1 85 ? -18.099 10.826 30.028 1.00 47.53 85 ASN A N 1
ATOM 683 C CA . ASN A 1 85 ? -17.527 9.585 29.509 1.00 47.53 85 ASN A CA 1
ATOM 684 C C . ASN A 1 85 ? -18.663 8.592 29.264 1.00 47.53 85 ASN A C 1
ATOM 686 O O . ASN A 1 85 ? -19.325 8.170 30.214 1.00 47.53 85 ASN A O 1
ATOM 690 N N . ILE A 1 86 ? -18.869 8.203 28.009 1.00 51.59 86 ILE A N 1
ATOM 691 C CA . ILE A 1 86 ? -19.780 7.113 27.665 1.00 51.59 86 ILE A CA 1
ATOM 692 C C . ILE A 1 86 ? -18.921 5.853 27.528 1.00 51.59 86 ILE A C 1
ATOM 694 O O . ILE A 1 86 ? -18.110 5.754 26.604 1.00 51.59 86 ILE A O 1
ATOM 698 N N . LEU A 1 87 ? -19.067 4.950 28.502 1.00 51.28 87 LEU A N 1
ATOM 699 C CA . LEU A 1 87 ? -18.547 3.578 28.469 1.00 51.28 87 LEU A CA 1
ATOM 700 C C . LEU A 1 87 ? -19.445 2.692 27.602 1.00 51.28 87 LEU A C 1
ATOM 702 O O . LEU A 1 87 ? -20.684 2.786 27.766 1.00 51.28 87 LEU A O 1
#